Protein AF-A0A941NX60-F1 (afdb_monomer_lite)

Sequence (132 aa):
MVFKSKISAVFLLLSFFSGGLYAVADCKSILAKLPKHNPQTNDQAKMVENFEKQCHERPNATDPNVLKECLTVGMRSMAVSGNYVAAEKMAKIECDAGNDALSKTWMGMIMNNQNASPEDRSVAEEALSNKE

Secondary structure (DSSP, 8-state):
--------------------------HHHHHHH-----TTT-HHHHHHHHHHHHHHHSTTTTSHHHHHHHHHHHHHHHHHTT-HHHHHHHHHHHHHTT-HHHHHHHHHHHHT-TTS-HHHHHHHHHHH----

Radius of gyration: 22.75 Å; chains: 1; bounding box: 36×93×35 Å

Structure (mmCIF, N/CA/C/O backbone):
data_AF-A0A941NX60-F1
#
_entry.id   AF-A0A941NX60-F1
#
loop_
_atom_site.group_PDB
_atom_site.id
_atom_site.type_symbol
_atom_site.label_atom_id
_atom_site.label_alt_id
_atom_site.label_comp_id
_atom_site.label_asym_id
_atom_site.label_entity_id
_atom_site.label_seq_id
_atom_site.pdbx_PDB_ins_code
_atom_site.Cartn_x
_atom_site.Cartn_y
_atom_site.Cartn_z
_atom_site.occupancy
_atom_site.B_iso_or_equiv
_atom_site.auth_seq_id
_atom_site.auth_comp_id
_atom_site.auth_asym_id
_atom_site.auth_atom_id
_atom_site.pdbx_PDB_model_num
ATOM 1 N N . MET A 1 1 ? -2.756 -75.721 6.916 1.00 41.25 1 MET A N 1
ATOM 2 C CA . MET A 1 1 ? -2.713 -75.169 5.543 1.00 41.25 1 MET A CA 1
ATOM 3 C C . MET A 1 1 ? -2.249 -73.726 5.628 1.00 41.25 1 MET A C 1
ATOM 5 O O . MET A 1 1 ? -2.835 -72.963 6.382 1.00 41.25 1 MET A O 1
ATOM 9 N N . VAL A 1 2 ? -1.167 -73.383 4.930 1.00 44.56 2 VAL A N 1
ATOM 10 C CA . VAL A 1 2 ? -0.625 -72.019 4.852 1.00 44.56 2 VAL A CA 1
ATOM 11 C C . VAL A 1 2 ? -1.379 -71.283 3.748 1.00 44.56 2 VAL A C 1
ATOM 13 O O . VAL A 1 2 ? -1.226 -71.640 2.582 1.00 44.56 2 VAL A O 1
ATOM 16 N N . PHE A 1 3 ? -2.171 -70.265 4.089 1.00 46.12 3 PHE A N 1
ATOM 17 C CA . PHE A 1 3 ? -2.732 -69.342 3.101 1.00 46.12 3 PHE A CA 1
ATOM 18 C C . PHE A 1 3 ? -2.138 -67.947 3.295 1.00 46.12 3 PHE A C 1
ATOM 20 O O . PHE A 1 3 ? -2.241 -67.333 4.352 1.00 46.12 3 PHE A O 1
ATOM 27 N N . LYS A 1 4 ? -1.438 -67.514 2.242 1.00 41.19 4 LYS A N 1
ATOM 28 C CA . LYS A 1 4 ? -0.718 -66.250 2.089 1.00 41.19 4 LYS A CA 1
ATOM 29 C C . LYS A 1 4 ? -1.682 -65.060 2.086 1.00 41.19 4 LYS A C 1
ATOM 31 O O . LYS A 1 4 ? -2.622 -65.038 1.294 1.00 41.19 4 LYS A O 1
ATOM 36 N N . SER A 1 5 ? -1.359 -64.045 2.886 1.00 45.34 5 SER A N 1
ATOM 37 C CA . SER A 1 5 ? -1.880 -62.681 2.769 1.00 45.34 5 SER A CA 1
ATOM 38 C C . SER A 1 5 ? -1.601 -62.085 1.388 1.00 45.34 5 SER A C 1
ATOM 40 O O . SER A 1 5 ? -0.492 -62.209 0.864 1.00 45.34 5 SER A O 1
ATOM 42 N N . LYS A 1 6 ? -2.578 -61.351 0.846 1.00 53.94 6 LYS A N 1
ATOM 43 C CA . LYS A 1 6 ? -2.347 -60.306 -0.154 1.00 53.94 6 LYS A CA 1
ATOM 44 C C . LYS A 1 6 ? -2.869 -58.983 0.395 1.00 53.94 6 LYS A C 1
ATOM 46 O O . LYS A 1 6 ? -4.041 -58.839 0.718 1.00 53.94 6 LYS A O 1
ATOM 51 N N . ILE A 1 7 ? -1.919 -58.071 0.541 1.00 55.44 7 ILE A N 1
ATOM 52 C CA . ILE A 1 7 ? -2.066 -56.642 0.794 1.00 55.44 7 ILE A CA 1
ATOM 53 C C . ILE A 1 7 ? -2.814 -55.993 -0.382 1.00 55.44 7 ILE A C 1
ATOM 55 O O . ILE A 1 7 ? -2.771 -56.503 -1.502 1.00 55.44 7 ILE A O 1
ATOM 59 N N . SER A 1 8 ? -3.354 -54.805 -0.106 1.00 41.94 8 SER A N 1
ATOM 60 C CA . SER A 1 8 ? -3.615 -53.700 -1.039 1.00 41.94 8 SER A CA 1
ATOM 61 C C . SER A 1 8 ? -5.064 -53.519 -1.486 1.00 41.94 8 SER A C 1
ATOM 63 O O . SER A 1 8 ? -5.518 -54.131 -2.444 1.00 41.94 8 SER A O 1
ATOM 65 N N . ALA A 1 9 ? -5.759 -52.605 -0.807 1.00 46.25 9 ALA A N 1
ATOM 66 C CA . ALA A 1 9 ? -6.195 -51.340 -1.407 1.00 46.25 9 ALA A CA 1
ATOM 67 C C . ALA A 1 9 ? -6.895 -50.494 -0.331 1.00 46.25 9 ALA A C 1
ATOM 69 O O . ALA A 1 9 ? -8.113 -50.511 -0.183 1.00 46.25 9 ALA A O 1
ATOM 70 N N . VAL A 1 10 ? -6.104 -49.734 0.429 1.00 49.56 10 VAL A N 1
ATOM 71 C CA . VAL A 1 10 ? -6.593 -48.458 0.951 1.00 49.56 10 VAL A CA 1
ATOM 72 C C . VAL A 1 10 ? -6.623 -47.524 -0.254 1.00 49.56 10 VAL A C 1
ATOM 74 O O . VAL A 1 10 ? -5.570 -47.133 -0.749 1.00 49.56 10 VAL A O 1
ATOM 77 N N . PHE A 1 11 ? -7.816 -47.199 -0.743 1.00 47.31 11 PHE A N 1
ATOM 78 C CA . PHE A 1 11 ? -8.029 -46.008 -1.557 1.00 47.31 11 PHE A CA 1
ATOM 79 C C . PHE A 1 11 ? -9.208 -45.241 -0.958 1.00 47.31 11 PHE A C 1
ATOM 81 O O . PHE A 1 11 ? -10.380 -45.525 -1.191 1.00 47.31 11 PHE A O 1
ATOM 88 N N . LEU A 1 12 ? -8.826 -44.325 -0.071 1.00 49.69 12 LEU A N 1
ATOM 89 C CA . LEU A 1 12 ? -9.569 -43.140 0.335 1.00 49.69 12 LEU A CA 1
ATOM 90 C C . LEU A 1 12 ? -9.919 -42.289 -0.899 1.00 49.69 12 LEU A C 1
ATOM 92 O O . LEU A 1 12 ? -9.237 -42.385 -1.914 1.00 49.69 12 LEU A O 1
ATOM 96 N N . LEU A 1 13 ? -10.868 -41.366 -0.706 1.00 50.12 13 LEU A N 1
ATOM 97 C CA . LEU A 1 13 ? -11.223 -40.212 -1.552 1.00 50.12 13 LEU A CA 1
ATOM 98 C C . LEU A 1 13 ? -12.441 -40.426 -2.453 1.00 50.12 13 LEU A C 1
ATOM 100 O O . LEU A 1 13 ? -12.324 -40.909 -3.570 1.00 50.12 13 LEU A O 1
ATOM 104 N N . LEU A 1 14 ? -13.595 -39.945 -1.983 1.00 42.88 14 LEU A N 1
ATOM 105 C CA . LEU A 1 14 ? -14.351 -38.884 -2.668 1.00 42.88 14 LEU A CA 1
ATOM 106 C C . LEU A 1 14 ? -15.493 -38.371 -1.771 1.00 42.88 14 LEU A C 1
ATOM 108 O O . LEU A 1 14 ? -16.657 -38.332 -2.145 1.00 42.88 14 LEU A O 1
ATOM 112 N N . SER A 1 15 ? -15.147 -37.928 -0.562 1.00 47.97 15 SER A N 1
ATOM 113 C CA . SER A 1 15 ? -15.935 -36.919 0.150 1.00 47.97 15 SER A CA 1
ATOM 114 C C . SER A 1 15 ? -15.547 -35.547 -0.410 1.00 47.97 15 SER A C 1
ATOM 116 O O . SER A 1 15 ? -14.825 -34.786 0.230 1.00 47.97 15 SER A O 1
ATOM 118 N N . PHE A 1 16 ? -15.935 -35.281 -1.656 1.00 45.16 16 PHE A N 1
ATOM 119 C CA . PHE A 1 16 ? -15.763 -33.978 -2.290 1.00 45.16 16 PHE A CA 1
ATOM 120 C C . PHE A 1 16 ? -17.105 -33.240 -2.273 1.00 45.16 16 PHE A C 1
ATOM 122 O O . PHE A 1 16 ? -18.101 -33.739 -2.790 1.00 45.16 16 PHE A O 1
ATOM 129 N N . PHE A 1 17 ? -17.064 -32.036 -1.701 1.00 54.22 17 PHE A N 1
ATOM 130 C CA . PHE A 1 17 ? -18.079 -30.979 -1.743 1.00 54.22 17 PHE A CA 1
ATOM 131 C C . PHE A 1 17 ? -19.247 -31.051 -0.749 1.00 54.22 17 PHE A C 1
ATOM 133 O O . PHE A 1 17 ? -20.385 -30.727 -1.073 1.00 54.22 17 PHE A O 1
ATOM 140 N N . SER A 1 18 ? -18.944 -31.317 0.521 1.00 49.12 18 SER A N 1
ATOM 141 C CA . SER A 1 18 ? -19.521 -30.499 1.596 1.00 49.12 18 SER A CA 1
ATOM 142 C C . SER A 1 18 ? -18.604 -29.292 1.828 1.00 49.12 18 SER A C 1
ATOM 144 O O . SER A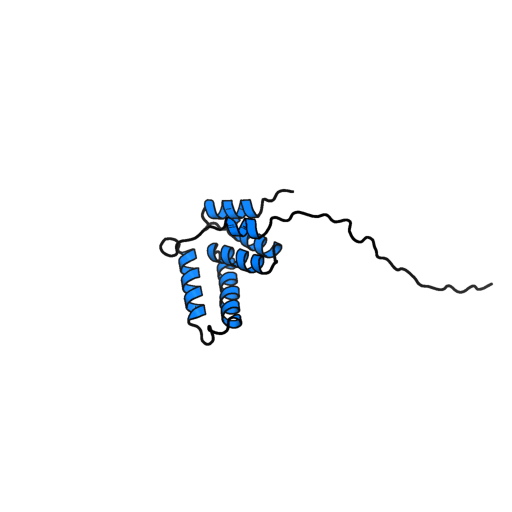 1 18 ? -17.441 -29.442 2.188 1.00 49.12 18 SER A O 1
ATOM 146 N N . GLY A 1 19 ? -19.124 -28.097 1.571 1.00 42.06 19 GLY A N 1
ATOM 147 C CA . GLY A 1 19 ? -18.406 -26.825 1.673 1.00 42.06 19 GLY A CA 1
ATOM 148 C C . GLY A 1 19 ? -18.914 -25.913 0.566 1.00 42.06 19 GLY A C 1
ATOM 149 O O . GLY A 1 19 ? -18.329 -25.835 -0.502 1.00 42.06 19 GLY A O 1
ATOM 150 N N . GLY A 1 20 ? -20.132 -25.397 0.684 1.00 34.69 20 GLY A N 1
ATOM 151 C CA . GLY A 1 20 ? -20.330 -24.229 1.529 1.00 34.69 20 GLY A CA 1
ATOM 152 C C . GLY A 1 20 ? -19.915 -23.021 0.702 1.00 34.69 20 GLY A C 1
ATOM 153 O O . GLY A 1 20 ? -18.742 -22.663 0.669 1.00 34.69 20 GLY A O 1
ATOM 154 N N . LEU A 1 21 ? -20.880 -22.440 -0.012 1.00 40.44 21 LEU A N 1
ATOM 155 C CA . LEU A 1 21 ? -20.766 -21.105 -0.588 1.00 40.44 21 LEU A CA 1
ATOM 156 C C . LEU A 1 21 ? -20.667 -20.125 0.584 1.00 40.44 21 LEU A C 1
ATOM 158 O O . LEU A 1 21 ? -21.652 -19.500 0.964 1.00 40.44 21 LEU A O 1
ATOM 162 N N . TYR A 1 22 ? -19.497 -20.044 1.212 1.00 43.00 22 TYR A N 1
ATOM 163 C CA . TYR A 1 22 ? -19.194 -18.927 2.082 1.00 43.00 22 TYR A CA 1
ATOM 164 C C . TYR A 1 22 ? -19.120 -17.725 1.156 1.00 43.00 22 TYR A C 1
ATOM 166 O O . TYR A 1 22 ? -18.188 -17.601 0.362 1.00 43.00 22 TYR A O 1
ATOM 174 N N . ALA A 1 23 ? -20.158 -16.893 1.198 1.00 43.97 23 ALA A N 1
ATOM 175 C CA . ALA A 1 23 ? -20.138 -15.565 0.622 1.00 43.97 23 ALA A CA 1
ATOM 176 C C . ALA A 1 23 ? -19.101 -14.759 1.411 1.00 43.97 23 ALA A C 1
ATOM 178 O O . ALA A 1 23 ? -19.401 -14.057 2.371 1.00 43.97 23 ALA A O 1
ATOM 179 N N . VAL A 1 24 ? -17.840 -14.967 1.040 1.00 46.12 24 VAL A N 1
ATOM 180 C CA . VAL A 1 24 ? -16.693 -14.193 1.483 1.00 46.12 24 VAL A CA 1
ATOM 181 C C . VAL A 1 24 ? -16.998 -12.748 1.125 1.00 46.12 24 VAL A C 1
ATOM 183 O O . VAL A 1 24 ? -17.449 -12.479 0.013 1.00 46.12 24 VAL A O 1
ATOM 186 N N . ALA A 1 25 ? -16.775 -11.832 2.063 1.00 53.09 25 ALA A N 1
ATOM 187 C CA . ALA A 1 25 ? -16.772 -10.402 1.794 1.00 53.09 25 ALA A CA 1
ATOM 188 C C . ALA A 1 25 ? -16.102 -10.115 0.446 1.00 53.09 25 ALA A C 1
ATOM 190 O O . ALA A 1 25 ? -14.894 -10.322 0.324 1.00 53.09 25 ALA A O 1
ATOM 191 N N . ASP A 1 26 ? -16.886 -9.701 -0.554 1.00 66.00 26 ASP A N 1
ATOM 192 C CA . ASP A 1 26 ? -16.363 -9.470 -1.896 1.00 66.00 26 ASP A CA 1
ATOM 193 C C . ASP A 1 26 ? -15.290 -8.400 -1.766 1.00 66.00 26 ASP A C 1
ATOM 195 O O . ASP A 1 26 ? -15.540 -7.300 -1.267 1.00 66.00 26 ASP A O 1
ATOM 199 N N . CYS A 1 27 ? -14.083 -8.743 -2.179 1.00 73.56 27 CYS A N 1
ATOM 200 C CA . CYS A 1 27 ? -12.923 -7.888 -2.125 1.00 73.56 27 CYS A CA 1
ATOM 201 C C . CYS A 1 27 ? -13.212 -6.512 -2.783 1.00 73.56 27 CYS A C 1
ATOM 203 O O . CYS A 1 27 ? -12.769 -5.465 -2.304 1.00 73.56 27 CYS A O 1
ATOM 205 N N . LYS A 1 28 ? -14.124 -6.470 -3.770 1.00 67.38 28 LYS A N 1
ATOM 206 C CA . LYS A 1 28 ? -14.674 -5.231 -4.353 1.00 67.38 28 LYS A CA 1
ATOM 207 C C . LYS A 1 28 ? -15.414 -4.323 -3.368 1.00 67.38 28 LYS A C 1
ATOM 209 O O . LYS A 1 28 ? -15.337 -3.104 -3.501 1.00 67.38 28 LYS A O 1
ATOM 214 N N . SER A 1 29 ? -16.138 -4.884 -2.403 1.00 68.56 29 SER A N 1
ATOM 215 C CA . SER A 1 29 ? -16.874 -4.118 -1.388 1.00 68.56 29 SER A CA 1
ATOM 216 C C . SER A 1 29 ? -15.933 -3.404 -0.414 1.00 68.56 29 SER A C 1
ATOM 218 O O . SER A 1 29 ? -16.196 -2.263 -0.039 1.00 68.56 29 SER A O 1
ATOM 220 N N . ILE A 1 30 ? -14.803 -4.037 -0.079 1.00 64.38 30 ILE A N 1
ATOM 221 C CA . ILE A 1 30 ? -13.725 -3.459 0.736 1.00 64.38 30 ILE A CA 1
ATOM 222 C C . ILE A 1 30 ? -13.058 -2.319 -0.037 1.00 64.38 30 ILE A C 1
ATOM 224 O O . ILE A 1 30 ? -12.941 -1.202 0.462 1.00 64.38 30 ILE A O 1
ATOM 228 N N . LEU A 1 31 ? -12.695 -2.578 -1.296 1.00 69.06 31 LEU A N 1
ATOM 229 C CA . LEU A 1 31 ? -12.071 -1.592 -2.179 1.00 69.06 31 LEU A CA 1
ATOM 230 C C . LEU A 1 31 ? -12.924 -0.342 -2.402 1.00 69.06 31 LEU A C 1
ATOM 232 O O . LEU A 1 31 ? -12.380 0.754 -2.524 1.00 69.06 31 LEU A O 1
ATOM 236 N N . ALA A 1 32 ? -14.247 -0.496 -2.469 1.00 74.38 32 ALA A N 1
ATOM 237 C CA . ALA A 1 32 ? -15.167 0.614 -2.700 1.00 74.38 32 ALA A CA 1
ATOM 238 C C . ALA A 1 32 ? -15.207 1.622 -1.539 1.00 74.38 32 ALA A C 1
ATOM 240 O O . ALA A 1 32 ? -15.603 2.767 -1.750 1.00 74.38 32 ALA A O 1
ATOM 241 N N . LYS A 1 33 ? -14.811 1.201 -0.333 1.00 73.88 33 LYS A N 1
ATOM 242 C CA . LYS A 1 33 ? -14.879 2.008 0.893 1.00 73.88 33 LYS A CA 1
ATOM 243 C C . LYS A 1 33 ? -13.545 2.626 1.292 1.00 73.88 33 LYS A C 1
ATOM 245 O O . LYS A 1 33 ? -13.521 3.435 2.214 1.00 73.88 33 LYS A O 1
ATOM 250 N N . LEU A 1 34 ? -12.452 2.266 0.613 1.00 76.75 34 LEU A N 1
ATOM 251 C CA . LEU A 1 34 ? -11.132 2.785 0.948 1.00 76.75 34 LEU A CA 1
ATO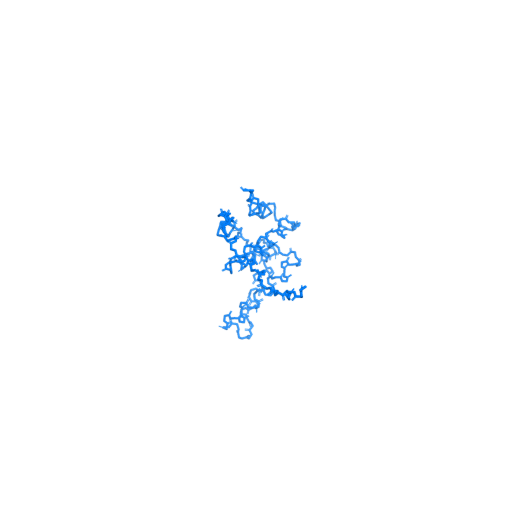M 252 C C . LEU A 1 34 ? -11.099 4.318 0.812 1.00 76.75 34 LEU A C 1
ATOM 254 O O . LEU A 1 34 ? -11.482 4.851 -0.239 1.00 76.75 34 LEU A O 1
ATOM 258 N N . PRO A 1 35 ? -10.646 5.028 1.857 1.00 77.69 35 PRO A N 1
ATOM 259 C CA . PRO A 1 35 ? -10.586 6.476 1.844 1.00 77.69 35 PRO A CA 1
ATOM 260 C C . PRO A 1 35 ? -9.579 6.974 0.807 1.00 77.69 35 PRO A C 1
ATOM 262 O O . PRO A 1 35 ? -8.628 6.298 0.414 1.00 77.69 35 PRO A O 1
ATOM 265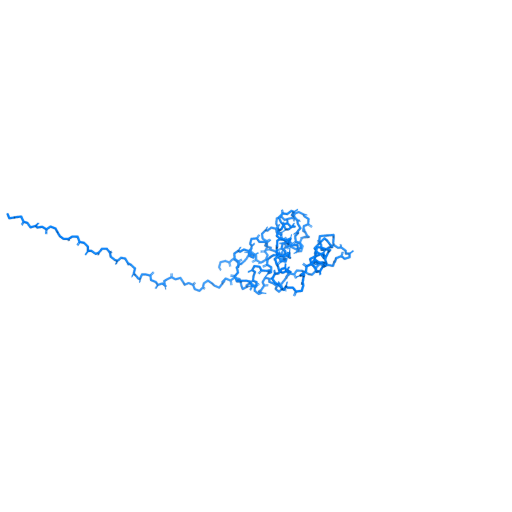 N N . LYS A 1 36 ? -9.808 8.199 0.329 1.00 84.00 36 LYS A N 1
ATOM 266 C CA . LYS A 1 36 ? -8.833 8.913 -0.495 1.00 84.00 36 LYS A CA 1
ATOM 267 C C . LYS A 1 36 ? -8.101 9.909 0.378 1.00 84.00 36 LYS A C 1
ATOM 269 O O . LYS A 1 36 ? -8.688 10.887 0.832 1.00 84.00 36 LYS A O 1
ATOM 274 N N . HIS A 1 37 ? -6.805 9.692 0.532 1.00 89.88 37 HIS A N 1
ATOM 275 C CA . HIS A 1 37 ? -5.949 10.591 1.290 1.00 89.88 37 HIS A CA 1
ATOM 276 C C . HIS A 1 37 ? -5.367 11.678 0.403 1.00 89.88 37 HIS A C 1
ATOM 278 O O . HIS A 1 37 ? -4.799 11.385 -0.648 1.00 89.88 37 HIS A O 1
ATOM 284 N N . ASN A 1 38 ? -5.484 12.935 0.833 1.00 91.12 38 ASN A N 1
ATOM 285 C CA . ASN A 1 38 ? -4.842 14.053 0.155 1.00 91.12 38 ASN A CA 1
ATOM 286 C C . ASN A 1 38 ? -3.364 14.176 0.601 1.00 91.12 38 ASN A C 1
ATOM 288 O O . ASN A 1 38 ? -3.123 14.506 1.765 1.00 91.12 38 ASN A O 1
ATOM 292 N N . PRO A 1 39 ? -2.369 14.011 -0.297 1.00 92.31 39 PRO A N 1
ATOM 293 C CA . PRO A 1 39 ? -0.944 14.163 0.027 1.00 92.31 39 PRO 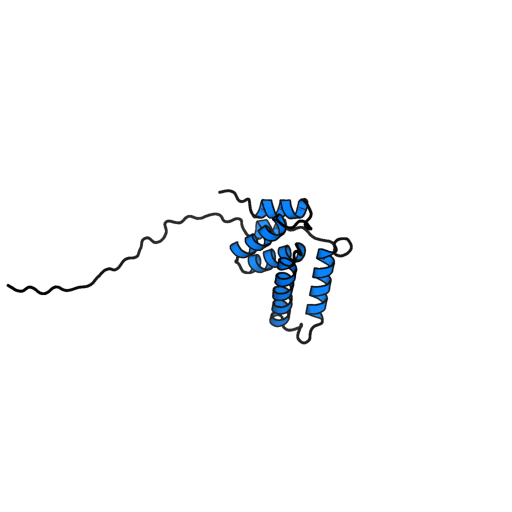A CA 1
ATOM 294 C C . PRO A 1 39 ? -0.536 15.554 0.539 1.00 92.31 39 PRO A C 1
ATOM 296 O O . PRO A 1 39 ? 0.528 15.706 1.134 1.00 92.31 39 PRO A O 1
ATOM 299 N N . GLN A 1 40 ? -1.344 16.591 0.307 1.00 92.81 40 GLN A N 1
ATOM 300 C CA . GLN A 1 40 ? -1.053 17.951 0.779 1.00 92.81 40 GLN A CA 1
ATOM 301 C C . GLN A 1 40 ? -1.370 18.143 2.265 1.00 92.81 40 GLN A C 1
ATOM 303 O O . GLN A 1 40 ? -0.819 19.047 2.889 1.00 92.81 40 GLN A O 1
ATOM 308 N N . THR A 1 41 ? -2.253 17.312 2.823 1.00 91.75 41 THR A N 1
ATOM 309 C CA . THR A 1 41 ? -2.730 17.420 4.211 1.00 91.75 41 THR A CA 1
ATOM 310 C C . THR A 1 41 ? -2.483 16.154 5.031 1.00 91.75 41 THR A C 1
ATOM 312 O O . THR A 1 41 ? -2.777 16.141 6.221 1.00 91.75 41 THR A O 1
ATOM 315 N N . ASN A 1 42 ? -1.963 15.090 4.415 1.00 93.81 42 ASN A N 1
ATOM 316 C CA . ASN A 1 42 ? -1.662 13.814 5.055 1.00 93.81 42 ASN A CA 1
ATOM 317 C C . ASN A 1 42 ? -0.216 13.392 4.742 1.00 93.81 42 ASN A C 1
ATOM 319 O O . ASN A 1 42 ? 0.113 13.052 3.603 1.00 93.81 42 ASN A O 1
ATOM 323 N N . ASP A 1 43 ? 0.639 13.374 5.767 1.00 94.81 43 ASP A N 1
ATOM 324 C CA . ASP A 1 43 ? 2.063 13.045 5.625 1.00 94.81 43 ASP A CA 1
ATOM 325 C C . ASP A 1 43 ? 2.305 11.602 5.159 1.00 94.81 43 ASP A C 1
ATOM 327 O O . ASP A 1 43 ? 3.219 11.354 4.372 1.00 94.81 43 ASP A O 1
ATOM 331 N N . GLN A 1 44 ? 1.472 10.647 5.583 1.00 95.12 44 GLN A N 1
ATOM 332 C CA . GLN A 1 44 ? 1.590 9.247 5.159 1.00 95.12 44 GLN A CA 1
ATOM 333 C C . GLN A 1 44 ? 1.276 9.104 3.665 1.00 95.12 44 GLN A C 1
ATOM 335 O O . GLN A 1 44 ? 2.005 8.420 2.941 1.00 95.12 44 GLN A O 1
ATOM 340 N N . ALA A 1 45 ? 0.257 9.822 3.184 1.00 95.62 45 ALA A N 1
ATOM 341 C CA . ALA A 1 45 ? -0.075 9.889 1.763 1.00 95.62 45 ALA A CA 1
ATOM 342 C C . ALA A 1 45 ? 1.006 10.605 0.945 1.00 95.62 45 ALA A C 1
ATOM 344 O O . ALA A 1 45 ? 1.314 10.180 -0.167 1.00 95.62 45 ALA A O 1
ATOM 345 N N . LYS A 1 46 ? 1.635 11.645 1.505 1.00 97.06 46 LYS A N 1
ATOM 346 C CA . LYS A 1 46 ? 2.772 12.334 0.881 1.00 97.06 46 LYS A CA 1
ATOM 347 C C . LYS A 1 46 ? 3.982 11.424 0.704 1.00 97.06 46 LYS A C 1
ATOM 349 O O . LYS A 1 46 ? 4.612 11.448 -0.350 1.00 97.06 46 LYS A O 1
ATOM 354 N N . MET A 1 47 ? 4.309 10.613 1.711 1.00 96.44 47 MET A N 1
ATOM 355 C CA . MET A 1 47 ? 5.398 9.633 1.608 1.00 96.44 47 MET A CA 1
ATOM 356 C C . MET A 1 47 ? 5.123 8.611 0.504 1.00 96.44 47 MET A C 1
ATOM 358 O O . MET A 1 47 ? 6.005 8.346 -0.310 1.00 96.44 47 MET A O 1
ATOM 362 N N . VAL A 1 48 ? 3.891 8.101 0.441 1.00 97.00 48 VAL A N 1
ATOM 363 C CA . VAL A 1 48 ? 3.452 7.176 -0.610 1.00 97.00 48 VAL A CA 1
ATOM 364 C C . VAL A 1 48 ? 3.562 7.824 -1.990 1.00 97.00 48 VAL A C 1
ATOM 366 O O . VAL A 1 48 ? 4.211 7.258 -2.861 1.00 97.00 48 VAL A O 1
ATOM 369 N N . GLU A 1 49 ? 3.019 9.028 -2.186 1.00 97.31 49 GLU A N 1
ATOM 370 C CA . GLU A 1 49 ? 3.079 9.734 -3.475 1.00 97.31 49 GLU A CA 1
ATOM 371 C C . GLU A 1 49 ? 4.528 10.001 -3.923 1.00 97.31 49 GLU A C 1
ATOM 373 O O . GLU A 1 49 ? 4.880 9.787 -5.084 1.00 97.31 49 GLU A O 1
ATOM 378 N N . ASN A 1 50 ? 5.391 10.437 -3.003 1.00 97.69 50 ASN A N 1
ATOM 379 C CA . ASN A 1 50 ? 6.806 10.658 -3.297 1.00 97.69 50 ASN A CA 1
ATOM 380 C C . ASN A 1 50 ? 7.509 9.360 -3.705 1.00 97.69 50 ASN A C 1
ATOM 382 O O . ASN A 1 50 ? 8.314 9.365 -4.635 1.00 97.69 50 ASN A O 1
ATOM 386 N N . PHE A 1 51 ? 7.199 8.249 -3.037 1.00 97.44 51 PHE A N 1
ATOM 387 C CA . PHE A 1 51 ? 7.753 6.949 -3.395 1.00 97.44 51 PHE A CA 1
ATOM 388 C C . PHE A 1 51 ? 7.266 6.480 -4.776 1.00 97.44 51 PHE A C 1
ATOM 390 O O . PHE A 1 51 ? 8.059 5.980 -5.572 1.00 97.44 51 PHE A O 1
ATOM 397 N N . GLU A 1 52 ? 5.989 6.692 -5.106 1.00 96.31 52 GLU A N 1
ATOM 398 C CA . GLU A 1 52 ? 5.454 6.386 -6.440 1.00 96.31 52 GLU A CA 1
ATOM 399 C C . GLU A 1 52 ? 6.187 7.170 -7.529 1.00 96.31 52 GLU A C 1
ATOM 401 O O . GLU A 1 52 ? 6.636 6.577 -8.512 1.00 96.31 52 GLU A O 1
ATOM 406 N N . LYS A 1 53 ? 6.393 8.477 -7.319 1.00 97.00 53 LYS A N 1
ATOM 407 C CA . LYS A 1 53 ? 7.187 9.324 -8.223 1.00 97.00 53 LYS A CA 1
ATOM 408 C C . LYS A 1 53 ? 8.597 8.763 -8.418 1.00 97.00 53 LYS A C 1
ATOM 410 O O . LYS A 1 53 ? 9.019 8.577 -9.555 1.00 97.00 53 LYS A O 1
ATOM 415 N N . GLN A 1 54 ? 9.276 8.380 -7.336 1.00 96.56 54 GLN A N 1
ATOM 416 C CA . GLN A 1 54 ? 10.606 7.769 -7.419 1.00 96.56 54 GLN A CA 1
ATOM 417 C C . GLN A 1 54 ? 10.610 6.461 -8.219 1.00 96.56 54 GLN A C 1
ATOM 419 O O . GLN A 1 54 ? 11.533 6.233 -8.995 1.00 96.56 54 GLN A O 1
ATOM 424 N N . CYS A 1 55 ? 9.595 5.602 -8.070 1.00 96.50 55 CYS A N 1
ATOM 425 C CA . CYS A 1 55 ? 9.485 4.391 -8.887 1.00 96.50 55 CYS A CA 1
ATOM 426 C C . CYS A 1 55 ? 9.304 4.711 -10.377 1.00 96.50 55 CYS A C 1
ATOM 428 O O . CYS A 1 55 ? 9.891 4.024 -11.211 1.00 96.50 55 CYS A O 1
ATOM 430 N N . HIS A 1 56 ? 8.546 5.756 -10.716 1.00 96.00 56 HIS A N 1
ATOM 431 C CA . HIS A 1 56 ? 8.362 6.205 -12.100 1.00 96.00 56 HIS A CA 1
ATOM 432 C C . HIS A 1 56 ? 9.610 6.863 -12.709 1.00 96.00 56 HIS A C 1
ATOM 434 O O . HIS A 1 56 ? 9.778 6.838 -13.926 1.00 96.00 56 HIS A O 1
ATOM 440 N N . GLU A 1 57 ? 10.494 7.418 -11.883 1.00 96.06 57 GLU A N 1
ATOM 441 C CA . GLU A 1 57 ? 11.755 8.041 -12.310 1.00 96.06 57 GLU A CA 1
ATOM 442 C C . GLU A 1 57 ? 12.910 7.033 -12.462 1.00 96.06 57 GLU A C 1
ATOM 444 O O . GLU A 1 57 ? 13.990 7.389 -12.943 1.00 96.06 57 GLU A O 1
ATOM 449 N N . ARG A 1 58 ? 12.719 5.766 -12.066 1.00 91.88 58 ARG A N 1
ATOM 450 C CA . ARG A 1 58 ? 13.770 4.743 -12.150 1.00 91.88 58 ARG A CA 1
ATOM 451 C C . ARG A 1 58 ? 14.130 4.379 -13.595 1.00 91.88 58 ARG A C 1
ATOM 453 O O . ARG A 1 58 ? 13.264 4.358 -14.474 1.00 91.88 58 ARG A O 1
ATOM 460 N N . PRO A 1 59 ? 15.390 3.965 -13.840 1.00 92.88 59 PRO A N 1
ATOM 461 C CA . PRO A 1 59 ? 15.753 3.315 -15.092 1.00 92.88 59 PRO A CA 1
ATOM 462 C C . PRO A 1 59 ? 14.820 2.129 -15.363 1.00 92.88 59 PRO A C 1
ATOM 464 O O . PRO A 1 59 ? 14.580 1.314 -14.473 1.00 92.88 59 PRO A O 1
ATOM 467 N N . ASN A 1 60 ? 14.314 2.030 -16.593 1.00 91.62 60 ASN A N 1
ATOM 468 C CA . ASN A 1 60 ? 13.383 0.986 -17.038 1.00 91.62 60 ASN A CA 1
ATOM 469 C C . ASN A 1 60 ? 11.991 1.008 -16.379 1.00 91.62 60 ASN A C 1
ATOM 471 O O . ASN A 1 60 ? 11.269 0.022 -16.476 1.00 91.62 60 ASN A O 1
ATOM 475 N N . ALA A 1 61 ? 11.557 2.122 -15.779 1.00 90.56 61 ALA A N 1
ATOM 476 C CA . ALA A 1 61 ? 10.187 2.260 -15.267 1.00 90.56 61 ALA A CA 1
ATOM 477 C C . ALA A 1 61 ? 9.093 2.174 -16.357 1.00 90.56 61 ALA A C 1
ATOM 479 O O . ALA A 1 61 ? 7.910 2.061 -16.042 1.00 90.56 61 ALA A O 1
ATOM 480 N N . THR A 1 62 ? 9.473 2.220 -17.639 1.00 92.69 62 THR A N 1
ATOM 481 C CA . THR A 1 62 ? 8.584 1.940 -18.775 1.00 92.69 62 THR A CA 1
ATOM 482 C C . THR A 1 62 ? 8.220 0.460 -18.898 1.00 92.69 62 THR A C 1
ATOM 484 O O . THR A 1 62 ? 7.217 0.153 -19.539 1.00 92.69 62 THR A O 1
ATOM 487 N N . ASP A 1 63 ? 8.995 -0.449 -18.293 1.00 96.00 63 ASP A N 1
ATOM 488 C CA . ASP A 1 63 ? 8.621 -1.854 -18.150 1.00 96.00 63 ASP A CA 1
ATOM 489 C C . ASP A 1 63 ? 7.574 -1.985 -17.025 1.00 96.00 63 ASP A C 1
ATOM 491 O O . ASP A 1 63 ? 7.882 -1.715 -15.854 1.00 96.00 63 ASP A O 1
ATOM 495 N N . PRO A 1 64 ? 6.339 -2.423 -17.337 1.00 92.56 64 PRO A N 1
ATOM 496 C CA . PRO A 1 64 ? 5.278 -2.554 -16.344 1.00 92.56 64 PRO A CA 1
ATOM 497 C C . PRO A 1 64 ? 5.623 -3.506 -15.196 1.00 92.56 64 PRO A C 1
ATOM 499 O O . PRO A 1 64 ? 5.145 -3.302 -14.080 1.00 92.56 64 PRO A O 1
ATOM 502 N N . ASN A 1 65 ? 6.441 -4.535 -15.438 1.00 93.81 65 ASN A N 1
ATOM 503 C CA . ASN A 1 65 ? 6.831 -5.493 -14.406 1.00 93.81 65 ASN A CA 1
ATOM 504 C C . ASN A 1 65 ? 7.814 -4.866 -13.419 1.00 93.81 65 ASN A C 1
ATOM 506 O O . ASN A 1 65 ? 7.627 -5.001 -12.212 1.00 93.81 65 ASN A O 1
ATOM 510 N N . VAL A 1 66 ? 8.804 -4.123 -13.922 1.00 93.75 66 VAL A N 1
ATOM 511 C CA . VAL A 1 66 ? 9.785 -3.410 -13.088 1.00 93.75 66 VAL A CA 1
ATOM 512 C C . VAL A 1 66 ? 9.092 -2.349 -12.235 1.00 93.75 66 VAL A C 1
ATOM 514 O O . VAL A 1 66 ? 9.341 -2.247 -11.031 1.00 93.75 66 VAL A O 1
ATOM 517 N N . LEU A 1 67 ? 8.178 -1.583 -12.836 1.00 93.88 67 LEU A N 1
ATOM 518 C CA . LEU A 1 67 ? 7.390 -0.589 -12.113 1.00 93.88 67 LEU A CA 1
ATOM 519 C C . LEU A 1 67 ? 6.507 -1.246 -11.043 1.00 93.88 67 LEU A C 1
ATOM 521 O O . LEU A 1 67 ? 6.509 -0.812 -9.889 1.00 93.88 67 LEU A O 1
ATOM 525 N N . LYS A 1 68 ? 5.786 -2.317 -11.401 1.00 92.81 68 LYS A N 1
ATOM 526 C CA . LYS A 1 68 ? 4.938 -3.067 -10.466 1.00 92.81 68 LYS A CA 1
ATOM 527 C C . LYS A 1 68 ? 5.746 -3.626 -9.298 1.00 92.81 68 LYS A C 1
ATOM 529 O O . LYS A 1 68 ? 5.285 -3.543 -8.160 1.00 92.81 68 LYS A O 1
ATOM 534 N N . GLU A 1 69 ? 6.926 -4.180 -9.555 1.00 94.81 69 GLU A N 1
ATOM 535 C CA . GLU A 1 69 ? 7.812 -4.706 -8.516 1.00 94.81 69 GLU A CA 1
ATOM 536 C C . GLU A 1 69 ? 8.277 -3.594 -7.568 1.00 94.81 69 GLU A C 1
ATOM 538 O O . GLU A 1 69 ? 8.127 -3.733 -6.354 1.00 94.81 69 GLU A O 1
ATOM 543 N N . CYS A 1 70 ? 8.744 -2.461 -8.108 1.00 95.69 70 CYS A N 1
ATOM 544 C CA . CYS A 1 70 ? 9.154 -1.301 -7.311 1.00 95.69 70 CYS A CA 1
ATOM 545 C C . CYS A 1 70 ? 8.037 -0.836 -6.370 1.00 95.69 70 CYS A C 1
ATOM 547 O O . CYS A 1 70 ? 8.247 -0.706 -5.161 1.00 95.69 70 CYS A O 1
ATOM 549 N N . LEU A 1 71 ? 6.836 -0.643 -6.925 1.00 95.44 71 LEU A N 1
ATOM 550 C CA . LEU A 1 71 ? 5.664 -0.218 -6.171 1.00 95.44 71 LEU A CA 1
ATOM 551 C C . LEU A 1 71 ? 5.291 -1.253 -5.108 1.00 95.44 71 LEU A C 1
ATOM 553 O O . LEU A 1 71 ? 5.166 -0.907 -3.939 1.00 95.44 71 LEU A O 1
ATOM 557 N N . THR A 1 72 ? 5.172 -2.529 -5.473 1.00 94.75 72 THR A N 1
ATOM 558 C CA . THR A 1 72 ? 4.715 -3.578 -4.546 1.00 94.75 72 THR A CA 1
ATOM 559 C C . THR A 1 72 ? 5.686 -3.766 -3.379 1.00 94.75 72 THR A C 1
ATOM 561 O O . THR A 1 72 ? 5.264 -3.810 -2.224 1.00 94.75 72 THR A O 1
ATOM 564 N N . VAL A 1 73 ? 6.992 -3.840 -3.654 1.00 95.94 73 VAL A N 1
ATOM 565 C CA . VAL A 1 73 ? 8.018 -4.012 -2.612 1.00 95.94 73 VAL A CA 1
ATOM 566 C C . VAL A 1 73 ? 8.065 -2.793 -1.691 1.00 95.94 73 VAL A C 1
ATOM 568 O O . VAL A 1 73 ? 8.090 -2.941 -0.467 1.00 95.94 73 VAL A O 1
ATOM 571 N N . GLY A 1 74 ? 8.027 -1.587 -2.258 1.00 96.62 74 GLY A N 1
ATOM 572 C CA . GLY A 1 74 ? 8.064 -0.353 -1.482 1.00 96.62 74 GLY A CA 1
ATOM 573 C C . GLY A 1 74 ? 6.825 -0.123 -0.628 1.00 96.62 74 GLY A C 1
ATOM 574 O O . GLY A 1 74 ? 6.954 0.163 0.562 1.00 96.62 74 GLY A O 1
ATOM 575 N N . MET A 1 75 ? 5.628 -0.307 -1.196 1.00 97.00 75 MET A N 1
ATOM 576 C CA . MET A 1 75 ? 4.367 -0.184 -0.457 1.00 97.00 75 MET A CA 1
ATOM 577 C C . MET A 1 75 ? 4.313 -1.179 0.697 1.00 97.00 75 MET A C 1
ATOM 579 O O . MET A 1 75 ? 3.985 -0.800 1.819 1.00 97.00 75 MET A O 1
ATOM 583 N N . ARG A 1 76 ? 4.731 -2.428 0.462 1.00 96.25 76 ARG A N 1
ATOM 584 C CA . ARG A 1 76 ? 4.835 -3.445 1.511 1.00 96.25 76 ARG A CA 1
ATOM 585 C C . ARG A 1 76 ? 5.770 -3.004 2.637 1.00 96.25 76 ARG A C 1
ATOM 587 O O . ARG A 1 76 ? 5.397 -3.102 3.804 1.00 96.25 76 ARG A O 1
ATOM 594 N N . SER A 1 77 ? 6.957 -2.495 2.303 1.00 96.94 77 SER A N 1
ATOM 595 C CA . SER A 1 77 ? 7.915 -2.012 3.304 1.00 96.94 77 SER A CA 1
ATOM 596 C C . SER A 1 77 ? 7.347 -0.851 4.123 1.00 96.94 77 SER A C 1
ATOM 598 O O . SER A 1 77 ? 7.403 -0.888 5.348 1.00 96.94 77 SER A O 1
ATOM 600 N N . MET A 1 78 ? 6.769 0.160 3.467 1.00 96.81 78 MET A N 1
ATOM 601 C CA . MET A 1 78 ? 6.178 1.319 4.146 1.00 96.81 78 MET A CA 1
ATOM 602 C C . MET A 1 78 ? 5.006 0.915 5.045 1.00 96.81 78 MET A C 1
ATOM 604 O O . MET A 1 78 ? 4.904 1.396 6.173 1.00 96.81 78 MET A O 1
ATOM 608 N N . ALA A 1 79 ? 4.153 0.001 4.578 1.00 95.25 79 ALA A N 1
ATOM 609 C CA . ALA A 1 79 ? 3.026 -0.516 5.344 1.00 95.25 79 ALA A CA 1
ATOM 610 C C . ALA A 1 79 ? 3.483 -1.209 6.634 1.00 95.25 79 ALA A C 1
ATOM 612 O O . ALA A 1 79 ? 2.972 -0.909 7.712 1.00 95.25 79 ALA A O 1
ATOM 613 N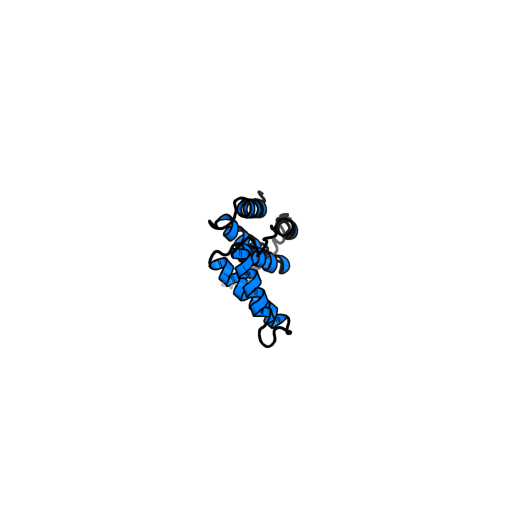 N . VAL A 1 80 ? 4.496 -2.079 6.546 1.00 93.88 80 VAL A N 1
ATOM 614 C CA . VAL A 1 80 ? 5.107 -2.743 7.713 1.00 93.88 80 VAL A CA 1
ATOM 615 C C . VAL A 1 80 ? 5.743 -1.736 8.673 1.00 93.88 80 VAL A C 1
ATOM 617 O O . VAL A 1 80 ? 5.680 -1.928 9.884 1.00 93.88 80 VAL A O 1
ATOM 620 N N . SER A 1 81 ? 6.288 -0.631 8.163 1.00 93.94 81 SER A N 1
ATOM 621 C CA . SER A 1 81 ? 6.800 0.475 8.983 1.00 93.94 81 SER A CA 1
ATOM 622 C C . SER A 1 81 ? 5.711 1.380 9.582 1.00 93.94 81 SER A C 1
ATOM 624 O O . SER A 1 81 ? 6.042 2.370 10.230 1.00 93.94 81 SER A O 1
ATOM 626 N N . GLY A 1 82 ? 4.427 1.061 9.398 1.00 92.81 82 GLY A N 1
ATOM 627 C CA . GLY A 1 82 ? 3.318 1.802 9.999 1.00 92.81 82 GLY A CA 1
ATOM 628 C C . GLY A 1 82 ? 2.732 2.908 9.120 1.00 92.81 82 GLY A C 1
ATOM 629 O O . GLY A 1 82 ? 2.012 3.764 9.635 1.00 92.81 82 GLY A O 1
ATOM 630 N N . ASN A 1 83 ? 2.978 2.904 7.809 1.00 96.00 83 ASN A N 1
ATOM 631 C CA . ASN A 1 83 ? 2.254 3.770 6.879 1.00 96.00 83 ASN A CA 1
ATOM 632 C C . ASN A 1 83 ? 0.921 3.113 6.479 1.00 96.00 83 ASN A C 1
ATOM 634 O O . ASN A 1 83 ? 0.889 2.181 5.674 1.00 96.00 83 ASN A O 1
ATOM 638 N N . TYR A 1 84 ? -0.191 3.585 7.045 1.00 94.25 84 TYR A N 1
ATOM 639 C CA . TYR A 1 84 ? -1.508 2.996 6.781 1.00 94.25 84 TYR A CA 1
ATOM 640 C C . TYR A 1 84 ? -1.993 3.232 5.344 1.00 94.25 84 TYR A C 1
ATOM 642 O O . TYR A 1 84 ? -2.624 2.347 4.783 1.00 94.25 84 TYR A O 1
ATOM 650 N N . VAL A 1 85 ? -1.614 4.339 4.697 1.00 95.44 85 VAL A N 1
ATOM 651 C CA . VAL A 1 85 ? -1.948 4.599 3.283 1.00 95.44 85 VAL A CA 1
ATOM 652 C C . VAL A 1 85 ? -1.245 3.593 2.364 1.00 95.44 85 VAL A C 1
ATOM 654 O O . VAL A 1 85 ? -1.812 3.110 1.385 1.00 95.44 85 VAL A O 1
ATOM 657 N N . ALA A 1 86 ? -0.009 3.213 2.695 1.00 96.06 86 ALA A N 1
ATOM 658 C CA . ALA A 1 86 ? 0.689 2.139 1.997 1.00 96.06 86 ALA A CA 1
ATOM 659 C C . ALA A 1 86 ? 0.019 0.776 2.247 1.00 96.06 86 ALA A C 1
ATOM 661 O O . ALA A 1 86 ? -0.085 -0.032 1.323 1.00 96.06 86 ALA A O 1
ATOM 662 N N . ALA A 1 87 ? -0.479 0.534 3.465 1.00 94.75 87 ALA A N 1
ATOM 663 C CA . ALA A 1 87 ? -1.246 -0.670 3.781 1.00 94.75 87 ALA A CA 1
ATOM 664 C C . ALA A 1 87 ? -2.562 -0.734 2.984 1.00 94.75 87 ALA A C 1
ATOM 666 O O . ALA A 1 87 ? -2.881 -1.791 2.453 1.00 94.75 87 ALA A O 1
ATOM 667 N N . GLU A 1 88 ? -3.272 0.382 2.793 1.00 93.31 88 GLU A N 1
ATOM 668 C CA . GLU A 1 88 ? -4.462 0.452 1.927 1.00 93.31 88 GLU A CA 1
ATOM 669 C C . GLU A 1 88 ? -4.132 0.085 0.475 1.00 93.31 88 GLU A C 1
ATOM 671 O O . GLU A 1 88 ? -4.839 -0.705 -0.157 1.00 93.31 88 GLU A O 1
ATOM 676 N N . LYS A 1 89 ? -3.022 0.614 -0.061 1.00 92.88 89 LYS A N 1
ATOM 677 C CA . LYS A 1 89 ? -2.565 0.261 -1.413 1.00 92.88 89 LYS A CA 1
ATOM 678 C C . LYS A 1 89 ? -2.206 -1.217 -1.521 1.00 92.88 89 LYS A C 1
ATOM 680 O O . LYS A 1 89 ? -2.554 -1.845 -2.519 1.00 92.88 89 LYS A O 1
ATOM 685 N N . MET A 1 90 ? -1.564 -1.786 -0.503 1.00 94.00 90 MET A N 1
ATOM 686 C CA . MET A 1 90 ? -1.271 -3.219 -0.464 1.00 94.00 90 MET A CA 1
ATOM 687 C C . MET A 1 90 ? -2.533 -4.071 -0.361 1.00 94.00 90 MET A C 1
ATOM 689 O O . MET A 1 90 ? -2.639 -5.058 -1.087 1.00 94.00 90 MET A O 1
ATOM 693 N N . ALA A 1 91 ? -3.507 -3.670 0.461 1.00 91.62 91 ALA A N 1
ATOM 694 C CA . ALA A 1 91 ? -4.806 -4.329 0.527 1.00 91.62 91 ALA A CA 1
ATOM 695 C C . ALA A 1 91 ? -5.423 -4.400 -0.872 1.00 91.62 91 ALA A C 1
ATOM 697 O O . ALA A 1 91 ? -5.829 -5.470 -1.321 1.00 91.62 91 ALA A O 1
ATOM 698 N N . LYS A 1 92 ? -5.372 -3.289 -1.616 1.00 89.50 92 LYS A N 1
ATOM 699 C CA . LYS A 1 92 ? -5.855 -3.250 -2.993 1.00 89.50 92 LYS A CA 1
ATOM 700 C C . LYS A 1 92 ? -5.089 -4.146 -3.958 1.00 89.50 92 LYS A C 1
ATOM 702 O O . LYS A 1 92 ? -5.717 -4.884 -4.707 1.00 89.50 92 LYS A O 1
ATOM 707 N N . ILE A 1 93 ? -3.760 -4.109 -3.930 1.00 90.12 93 ILE A N 1
ATOM 708 C CA . ILE A 1 93 ? -2.922 -4.937 -4.808 1.00 90.12 93 ILE A CA 1
ATOM 709 C C . ILE A 1 93 ? -3.208 -6.428 -4.598 1.00 90.12 93 ILE A C 1
ATOM 711 O O . ILE A 1 93 ? -3.360 -7.165 -5.570 1.00 90.12 93 ILE A O 1
ATOM 715 N N . GLU A 1 94 ? -3.296 -6.876 -3.344 1.00 91.06 94 GLU A N 1
ATOM 716 C CA . GLU A 1 94 ? -3.588 -8.279 -3.028 1.00 91.06 94 GLU A CA 1
ATOM 717 C C . GLU A 1 94 ? -5.022 -8.650 -3.423 1.00 91.06 94 GLU A C 1
ATOM 719 O O . GLU A 1 94 ? -5.268 -9.734 -3.946 1.00 91.06 94 GLU A O 1
ATOM 724 N N . CYS A 1 95 ? -5.961 -7.726 -3.241 1.00 88.25 95 CYS A N 1
ATOM 725 C CA . CYS A 1 95 ? -7.351 -7.900 -3.633 1.00 88.25 95 CYS A CA 1
ATOM 726 C C . CYS A 1 95 ? -7.525 -8.074 -5.149 1.00 88.25 95 CYS A C 1
ATOM 728 O O . CYS A 1 95 ? -8.150 -9.032 -5.600 1.00 88.25 95 CYS A O 1
ATOM 730 N N . ASP A 1 96 ? -6.896 -7.206 -5.946 1.00 86.50 96 ASP A N 1
ATOM 731 C CA . ASP A 1 96 ? -6.899 -7.288 -7.411 1.00 86.50 96 ASP A CA 1
ATOM 732 C C . ASP A 1 96 ? -6.205 -8.573 -7.918 1.00 86.50 96 ASP A C 1
ATOM 734 O O . ASP A 1 96 ? -6.475 -9.036 -9.028 1.00 86.50 96 ASP A O 1
ATOM 738 N N . ALA A 1 97 ? -5.333 -9.178 -7.101 1.00 87.06 97 ALA A N 1
ATOM 739 C CA . ALA A 1 97 ? -4.690 -10.464 -7.368 1.00 87.06 97 ALA A CA 1
ATOM 740 C C . ALA A 1 97 ? -5.522 -11.690 -6.930 1.00 87.06 97 ALA A C 1
ATOM 742 O O . ALA A 1 97 ? -5.084 -12.819 -7.148 1.00 87.06 97 ALA A O 1
ATOM 743 N N . GLY A 1 98 ? -6.699 -11.492 -6.323 1.00 86.25 98 GLY A N 1
ATOM 744 C CA . GLY A 1 98 ? -7.541 -12.566 -5.780 1.00 86.25 98 GLY A CA 1
ATOM 745 C C . GLY A 1 98 ? -7.066 -13.123 -4.431 1.00 86.25 98 GLY A C 1
ATOM 746 O O . GLY A 1 98 ? -7.500 -14.197 -4.017 1.00 86.25 98 GLY A O 1
ATOM 747 N N . ASN A 1 99 ? -6.168 -12.415 -3.739 1.00 88.44 99 ASN A N 1
ATOM 748 C CA . ASN A 1 99 ? -5.617 -12.807 -2.443 1.00 88.44 99 ASN A CA 1
ATOM 749 C C . ASN A 1 99 ? -6.394 -12.160 -1.282 1.00 88.44 99 ASN A C 1
ATOM 751 O O . ASN A 1 99 ? -5.844 -11.368 -0.509 1.00 88.44 99 ASN A O 1
ATOM 755 N N . ASP A 1 100 ? -7.665 -12.522 -1.110 1.00 84.00 100 ASP A N 1
ATOM 756 C CA . ASP A 1 100 ? -8.561 -11.928 -0.102 1.00 84.00 100 ASP A CA 1
ATOM 757 C C . ASP A 1 100 ? -8.001 -11.985 1.330 1.00 84.00 100 ASP A C 1
ATOM 759 O O . ASP A 1 100 ? -8.117 -11.029 2.099 1.00 84.00 100 ASP A O 1
ATOM 763 N N . ALA A 1 101 ? -7.358 -13.097 1.701 1.00 86.31 101 ALA A N 1
ATOM 764 C CA . ALA A 1 101 ? -6.771 -13.276 3.031 1.00 86.31 101 ALA A CA 1
ATOM 765 C C . ALA A 1 101 ? -5.617 -12.293 3.303 1.00 86.31 101 ALA A C 1
ATOM 767 O O . ALA A 1 101 ? -5.505 -11.738 4.400 1.00 86.31 101 ALA A O 1
ATOM 768 N N . LEU A 1 102 ? -4.772 -12.047 2.297 1.00 89.38 102 LEU A N 1
ATOM 769 C CA . LEU A 1 102 ? -3.689 -11.070 2.406 1.00 89.38 102 LEU A CA 1
ATOM 770 C C . LEU A 1 102 ? -4.233 -9.645 2.380 1.00 89.38 102 LEU A C 1
ATOM 772 O O . LEU A 1 102 ? -3.802 -8.831 3.190 1.00 89.38 102 LEU A O 1
ATOM 776 N N . SER A 1 103 ? -5.230 -9.364 1.538 1.00 89.62 103 SER A N 1
ATOM 777 C CA . SER A 1 103 ? -5.938 -8.080 1.543 1.00 89.62 103 SER A CA 1
ATOM 778 C C . SER A 1 103 ? -6.473 -7.742 2.941 1.00 89.62 103 SER A C 1
ATOM 780 O O . SER A 1 103 ? -6.168 -6.683 3.491 1.00 89.62 103 SER A O 1
ATOM 782 N N . LYS A 1 104 ? -7.150 -8.695 3.596 1.00 87.06 104 LYS A N 1
ATOM 783 C CA . LYS A 1 104 ? -7.622 -8.544 4.983 1.00 87.06 104 LYS A CA 1
ATOM 784 C C . LYS A 1 104 ? -6.483 -8.360 5.984 1.00 87.06 104 LYS A C 1
ATOM 786 O O . LYS A 1 104 ? -6.622 -7.580 6.920 1.00 87.06 104 LYS A O 1
ATOM 791 N N . THR A 1 105 ? -5.345 -9.022 5.792 1.00 91.06 105 THR A N 1
ATOM 792 C CA . THR A 1 105 ? -4.174 -8.827 6.665 1.00 91.06 105 THR A CA 1
ATOM 793 C C . THR A 1 105 ? -3.708 -7.370 6.634 1.00 91.06 105 THR A C 1
ATOM 795 O O . THR A 1 105 ? -3.478 -6.780 7.689 1.00 91.06 105 THR A O 1
ATOM 798 N N . TRP A 1 106 ? -3.657 -6.755 5.450 1.00 92.88 106 TRP A N 1
ATOM 799 C CA . TRP A 1 106 ? -3.329 -5.335 5.305 1.00 92.88 106 TRP A CA 1
ATOM 800 C C . TRP A 1 106 ? -4.373 -4.420 5.956 1.00 92.88 106 TRP A C 1
ATOM 802 O O . TRP A 1 106 ? -3.994 -3.482 6.657 1.00 92.88 106 TRP A O 1
ATOM 812 N N . MET A 1 107 ? -5.669 -4.732 5.834 1.00 90.62 107 MET A N 1
ATOM 813 C CA . MET A 1 107 ? -6.718 -4.005 6.568 1.00 90.62 107 MET A CA 1
ATOM 814 C C . MET A 1 107 ? -6.535 -4.123 8.090 1.00 90.62 107 MET A C 1
ATOM 816 O O . MET A 1 107 ? -6.643 -3.134 8.811 1.00 90.62 107 MET A O 1
ATOM 820 N N . GLY A 1 108 ? -6.161 -5.301 8.593 1.00 90.94 108 GLY A N 1
ATOM 821 C CA . GLY A 1 108 ? -5.854 -5.508 10.012 1.00 90.94 108 GLY A CA 1
ATOM 822 C C . GLY A 1 108 ? -4.698 -4.640 10.508 1.00 90.94 108 GLY A C 1
ATOM 823 O O . GLY A 1 108 ? -4.717 -4.180 11.650 1.00 90.94 108 GLY A O 1
ATOM 824 N N . MET A 1 109 ? -3.716 -4.356 9.652 1.00 93.12 109 MET A N 1
ATOM 825 C CA . MET A 1 109 ? -2.630 -3.436 9.992 1.00 93.12 109 MET A CA 1
ATOM 826 C C . MET A 1 109 ? -3.125 -1.996 10.130 1.00 93.12 109 MET A C 1
ATOM 828 O O . MET A 1 109 ? -2.693 -1.316 11.054 1.00 93.12 109 MET A O 1
ATOM 832 N N . ILE A 1 110 ? -4.051 -1.548 9.276 1.00 92.69 110 ILE A N 1
ATOM 833 C CA . ILE A 1 110 ? -4.664 -0.211 9.369 1.00 92.69 110 ILE A CA 1
ATOM 834 C C . ILE A 1 110 ? -5.452 -0.080 10.674 1.00 92.69 110 ILE A C 1
ATOM 836 O O . ILE A 1 110 ? -5.231 0.869 11.421 1.00 92.69 110 ILE A O 1
ATOM 840 N N . MET A 1 111 ? -6.306 -1.062 10.984 1.00 90.19 111 MET A N 1
ATOM 841 C CA . MET A 1 111 ? -7.140 -1.081 12.195 1.00 90.19 111 MET A CA 1
ATOM 842 C C . MET A 1 111 ? -6.313 -0.899 13.481 1.00 90.19 111 MET A C 1
ATOM 844 O O . MET A 1 111 ? -6.724 -0.190 14.399 1.00 90.19 111 MET A O 1
ATOM 848 N N . ASN A 1 112 ? -5.121 -1.499 13.531 1.00 89.50 112 ASN A N 1
ATOM 849 C CA . ASN A 1 112 ? -4.223 -1.447 14.688 1.00 89.50 112 ASN A CA 1
ATOM 850 C C . ASN A 1 112 ? -3.194 -0.300 14.631 1.00 89.50 112 ASN A C 1
ATOM 852 O O . ASN A 1 112 ? -2.349 -0.184 15.522 1.00 89.50 112 ASN A O 1
ATOM 856 N N . ASN A 1 113 ? -3.233 0.549 13.603 1.00 90.81 113 ASN A N 1
ATOM 857 C CA . ASN A 1 113 ? -2.266 1.622 13.420 1.00 90.81 113 ASN A CA 1
ATOM 858 C C . ASN A 1 113 ? -2.676 2.879 14.199 1.00 90.81 113 ASN A C 1
ATOM 860 O O . ASN A 1 113 ? -3.712 3.482 13.935 1.00 90.81 113 ASN A O 1
ATOM 864 N N . GLN A 1 114 ? -1.835 3.317 15.136 1.00 89.19 114 GLN A N 1
ATOM 865 C CA . GLN A 1 114 ? -2.103 4.503 15.960 1.00 89.19 114 GLN A CA 1
ATOM 866 C C . GLN A 1 114 ? -2.034 5.825 15.180 1.00 89.19 114 GLN A C 1
ATOM 868 O O . GLN A 1 114 ? -2.598 6.819 15.626 1.00 89.19 114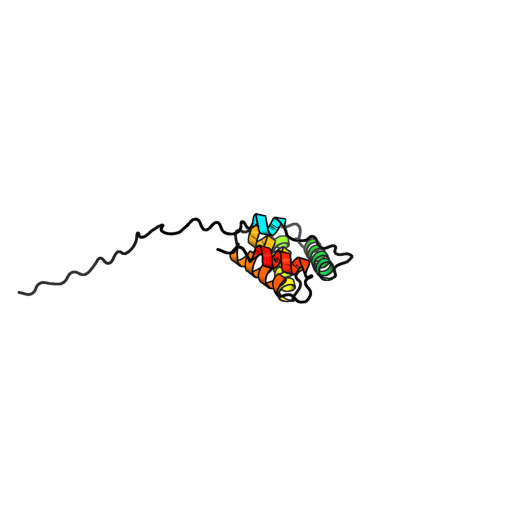 GLN A O 1
ATOM 873 N N . ASN A 1 115 ? -1.370 5.833 14.021 1.00 87.38 115 ASN A N 1
ATOM 874 C CA . ASN A 1 115 ? -1.278 6.997 13.140 1.00 87.38 115 ASN A CA 1
ATOM 875 C C . ASN A 1 115 ? -2.442 7.072 12.139 1.00 87.38 115 ASN A C 1
ATOM 877 O O . ASN A 1 115 ? -2.582 8.088 11.459 1.00 87.38 115 ASN A O 1
ATOM 881 N N . ALA A 1 116 ? -3.242 6.008 12.016 1.00 89.50 116 ALA A N 1
ATOM 882 C CA . ALA A 1 116 ? -4.432 5.997 11.175 1.00 89.50 116 ALA A CA 1
ATOM 883 C C . ALA A 1 116 ? -5.567 6.772 11.853 1.00 89.50 116 ALA A C 1
ATOM 885 O O . ALA A 1 116 ? -5.757 6.699 13.076 1.00 89.50 116 ALA A O 1
ATOM 886 N N . SER A 1 117 ? -6.343 7.514 11.060 1.00 88.38 117 SER A N 1
ATOM 887 C CA . SER A 1 117 ? -7.486 8.244 11.602 1.00 88.38 117 SER A CA 1
ATOM 888 C C . SER A 1 117 ? -8.530 7.268 12.175 1.00 88.38 117 SER A C 1
ATOM 890 O O . SER A 1 117 ? -8.532 6.073 11.856 1.00 88.38 117 SER A O 1
ATOM 892 N N . PRO A 1 118 ? -9.431 7.724 13.062 1.00 90.06 118 PRO A N 1
ATOM 893 C CA . PRO A 1 118 ? -10.576 6.913 13.472 1.00 90.06 118 PRO A CA 1
ATOM 894 C C . PRO A 1 118 ? -11.414 6.424 12.282 1.00 90.06 118 PRO A C 1
ATOM 896 O O . PRO A 1 118 ? -11.919 5.307 12.316 1.00 90.06 118 PRO A O 1
ATOM 899 N N . GLU A 1 119 ? -11.522 7.230 11.225 1.00 87.50 119 GLU A N 1
ATOM 900 C CA . GLU A 1 119 ? -12.244 6.885 9.998 1.00 87.50 119 GLU A CA 1
ATOM 901 C C . GLU A 1 119 ? -11.557 5.736 9.248 1.00 87.50 119 GLU A C 1
ATOM 903 O O . GLU A 1 119 ? -12.214 4.751 8.921 1.00 87.50 119 GLU A O 1
ATOM 908 N N . ASP A 1 120 ? -10.235 5.799 9.069 1.00 88.88 120 ASP A N 1
ATOM 909 C CA . ASP A 1 120 ? -9.452 4.736 8.415 1.00 88.88 120 ASP A CA 1
ATOM 910 C C . ASP A 1 120 ? -9.559 3.412 9.172 1.00 88.88 120 ASP A C 1
ATOM 912 O O . ASP A 1 120 ? -9.750 2.345 8.583 1.00 88.88 120 ASP A O 1
ATOM 916 N N . ARG A 1 121 ? -9.470 3.481 10.506 1.00 90.19 121 ARG A N 1
ATOM 917 C CA . ARG A 1 121 ? -9.612 2.308 11.374 1.00 90.19 121 ARG A CA 1
ATOM 918 C C . ARG A 1 121 ? -11.020 1.732 11.324 1.00 90.19 121 ARG A C 1
ATOM 920 O O . ARG A 1 121 ? -11.149 0.515 11.282 1.00 90.19 121 ARG A O 1
ATOM 927 N N . SER A 1 122 ? -12.044 2.582 11.271 1.00 87.81 122 SER A N 1
ATOM 928 C CA . SER A 1 122 ? -13.445 2.170 11.138 1.00 87.81 122 SER A CA 1
ATOM 929 C C . SER A 1 122 ? -13.714 1.476 9.798 1.00 87.81 122 SER A C 1
ATOM 931 O O . SER A 1 122 ? -14.302 0.399 9.774 1.00 87.81 122 SER A O 1
ATOM 933 N N . VAL A 1 123 ? -13.209 2.017 8.681 1.00 85.25 123 VAL A N 1
ATOM 934 C CA . VAL A 1 123 ? -13.309 1.365 7.360 1.00 85.25 123 VAL A CA 1
ATOM 935 C C . VAL A 1 123 ? -12.598 0.011 7.364 1.00 85.25 123 VAL A C 1
ATOM 937 O O . VAL A 1 123 ? -13.112 -0.971 6.825 1.00 85.25 123 VAL A O 1
ATOM 940 N N . ALA A 1 124 ? -11.421 -0.064 7.989 1.00 88.00 124 ALA A N 1
ATOM 941 C CA . ALA A 1 124 ? -10.689 -1.313 8.128 1.00 88.00 124 ALA A CA 1
ATOM 942 C C . ALA A 1 124 ? -11.420 -2.341 8.998 1.00 88.00 124 ALA A C 1
ATOM 944 O O . ALA A 1 124 ? -11.486 -3.514 8.634 1.00 88.00 124 ALA A O 1
ATOM 945 N N . GLU A 1 125 ? -12.011 -1.909 10.106 1.00 87.50 125 GLU A N 1
ATOM 946 C CA . GLU A 1 125 ? -12.846 -2.751 10.955 1.00 87.50 125 GLU A CA 1
ATOM 947 C C . GLU A 1 125 ? -14.094 -3.233 10.205 1.00 87.50 125 GLU A C 1
ATOM 949 O O . GLU A 1 125 ? -14.422 -4.415 10.265 1.00 87.50 125 GLU A O 1
ATOM 954 N N . GLU A 1 126 ? -14.758 -2.379 9.424 1.00 81.94 126 GLU A N 1
ATOM 955 C CA . GLU A 1 126 ? -15.910 -2.760 8.600 1.00 81.94 126 GLU A CA 1
ATOM 956 C C . GLU A 1 126 ? -15.532 -3.800 7.530 1.00 81.94 126 GLU A C 1
ATOM 958 O O . GLU A 1 126 ? -16.243 -4.783 7.323 1.00 81.94 126 GLU A O 1
ATOM 963 N N . ALA A 1 127 ? -14.371 -3.640 6.890 1.00 76.88 127 ALA A N 1
ATOM 964 C CA . ALA A 1 127 ? -13.850 -4.602 5.919 1.00 76.88 127 ALA A CA 1
ATOM 965 C C . ALA A 1 127 ? -13.587 -5.991 6.535 1.00 76.88 127 ALA A C 1
ATOM 967 O O . ALA A 1 127 ? -13.747 -7.023 5.872 1.00 76.88 127 ALA A O 1
ATOM 968 N N . LEU A 1 128 ? -13.192 -6.024 7.809 1.00 78.06 128 LEU A N 1
ATOM 969 C CA . LEU A 1 128 ? -12.872 -7.245 8.550 1.00 78.06 128 LEU A CA 1
ATOM 970 C C . LEU A 1 128 ? -14.086 -7.866 9.242 1.00 78.06 128 LEU A C 1
ATOM 972 O O . LEU A 1 128 ? -14.165 -9.088 9.349 1.00 78.06 128 LEU A O 1
ATOM 976 N N . SER A 1 129 ? -15.040 -7.045 9.674 1.00 72.19 129 SER A N 1
ATOM 977 C CA . SER A 1 129 ? -16.210 -7.431 10.470 1.00 72.19 129 SER A CA 1
ATOM 978 C C . SER A 1 129 ? -17.362 -7.997 9.645 1.00 72.19 129 SER A C 1
ATOM 980 O O . SER A 1 129 ? -18.513 -7.953 10.078 1.00 72.19 129 SER A O 1
ATOM 982 N N . ASN A 1 130 ? -17.059 -8.628 8.508 1.00 56.00 130 ASN A N 1
ATOM 983 C CA . ASN A 1 130 ? -17.984 -9.570 7.887 1.00 56.00 130 ASN A CA 1
ATOM 984 C C . ASN A 1 130 ? -18.155 -10.767 8.832 1.00 56.00 130 ASN A C 1
ATOM 986 O O . ASN A 1 130 ? -17.460 -11.777 8.733 1.00 56.00 130 ASN A O 1
ATOM 990 N N . LYS A 1 131 ? -19.030 -10.563 9.819 1.00 40.41 131 LYS A N 1
ATOM 991 C CA . LYS A 1 131 ? -19.569 -11.556 10.729 1.00 40.41 131 LYS A CA 1
ATOM 992 C C . LYS A 1 131 ? -20.344 -12.562 9.887 1.00 40.41 131 LYS A C 1
ATOM 994 O O . LYS A 1 131 ? -21.308 -12.171 9.241 1.00 40.41 131 LYS A O 1
ATOM 999 N N . GLU A 1 132 ? -19.850 -13.796 9.955 1.00 33.69 132 GLU A N 1
ATOM 1000 C CA . GLU A 1 132 ? -20.592 -15.069 9.938 1.00 33.69 132 GLU A CA 1
ATOM 1001 C C . GLU A 1 132 ? -21.515 -15.360 8.746 1.00 33.69 132 GLU A C 1
ATOM 1003 O O . GLU A 1 132 ? -22.580 -14.725 8.599 1.00 33.69 132 GLU A O 1
#

Foldseek 3Di:
DDDDDDDDDPDDDDPPDPDDPPPQLQLVVLLVLADDDDLVPAVLVVVLVVQLVVLCVDVPSVPVVSSVVSLQVVLVVSLVVQSLVSLCVNLVVCSVVVNNVRSLVSLVSLLPRPSHDPSSNVSSCVSNPPDD

pLDDT: mean 80.46, std 19.34, range [33.69, 97.69]